Protein AF-A0A842U9R9-F1 (afdb_monomer_lite)

Radius of gyration: 21.78 Å; chains: 1; bounding box: 35×46×57 Å

Foldseek 3Di:
DPPDDLCRVCVLLVHDSVQSVCVVVVNDDDDPVSQVSCCVSVVHDPDDDDDPPDPPDDPPVPDDDDDDPPDDPVNPDDDDDDDD

Structure (mmCIF, N/CA/C/O backbone):
data_AF-A0A842U9R9-F1
#
_entry.id   AF-A0A842U9R9-F1
#
loop_
_atom_site.group_PDB
_atom_site.id
_atom_site.type_symbol
_atom_site.label_atom_id
_atom_site.label_alt_id
_atom_site.label_comp_id
_atom_site.label_asym_id
_atom_site.label_entity_id
_atom_site.label_seq_id
_atom_site.pdbx_PDB_ins_code
_atom_site.Cartn_x
_atom_site.Cartn_y
_atom_site.Cartn_z
_atom_site.occupancy
_atom_site.B_iso_or_equiv
_atom_site.auth_seq_id
_atom_site.auth_comp_id
_atom_site.auth_asym_id
_atom_site.auth_atom_id
_atom_site.pdbx_PDB_model_num
ATOM 1 N N . LYS A 1 1 ? -14.073 -7.671 -6.117 1.00 57.97 1 LYS A N 1
ATOM 2 C CA . LYS A 1 1 ? -14.101 -6.566 -5.123 1.00 57.97 1 LYS A CA 1
ATOM 3 C C . LYS A 1 1 ? -14.352 -7.202 -3.760 1.00 57.97 1 LYS A C 1
ATOM 5 O O . LYS A 1 1 ? -15.321 -7.936 -3.670 1.00 57.97 1 LYS A O 1
ATOM 10 N N . LEU A 1 2 ? -13.479 -7.006 -2.763 1.00 71.50 2 LEU A N 1
ATOM 11 C CA . LEU A 1 2 ? -13.577 -7.702 -1.464 1.00 71.50 2 LEU A CA 1
ATOM 12 C C 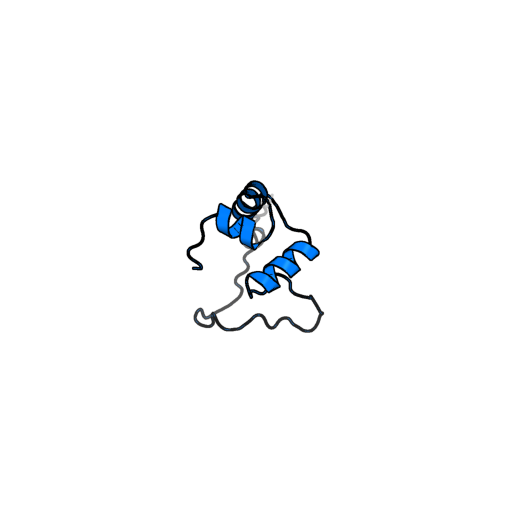. LEU A 1 2 ? -14.680 -7.158 -0.533 1.00 71.50 2 LEU A C 1
ATOM 14 O O . LEU A 1 2 ? -14.929 -7.749 0.506 1.00 71.50 2 LEU A O 1
ATOM 18 N N . GLY A 1 3 ? -15.345 -6.055 -0.894 1.00 80.38 3 GLY A N 1
ATOM 19 C CA . GLY A 1 3 ? -16.481 -5.514 -0.133 1.00 80.38 3 GLY A CA 1
ATOM 20 C C . GLY A 1 3 ? -16.125 -4.875 1.213 1.00 80.38 3 GLY A C 1
ATOM 21 O O . GLY A 1 3 ? -17.034 -4.480 1.925 1.00 80.38 3 GLY A O 1
ATOM 22 N N . MET A 1 4 ? -14.836 -4.758 1.540 1.00 84.56 4 MET A N 1
ATOM 23 C CA . MET A 1 4 ? -14.350 -4.176 2.793 1.00 84.56 4 MET A CA 1
ATOM 24 C C . MET A 1 4 ? -14.379 -2.648 2.755 1.00 84.56 4 MET A C 1
ATOM 26 O O . MET A 1 4 ? -14.097 -2.047 1.709 1.00 84.56 4 MET A O 1
ATOM 30 N N . ASP A 1 5 ? -14.654 -2.031 3.902 1.00 88.75 5 ASP A N 1
ATOM 31 C CA . ASP A 1 5 ? -14.405 -0.603 4.103 1.00 88.75 5 ASP A CA 1
ATOM 32 C C . ASP A 1 5 ? -12.896 -0.314 4.327 1.00 88.75 5 ASP A C 1
ATOM 34 O O . ASP A 1 5 ? -12.082 -1.221 4.539 1.00 88.75 5 ASP A O 1
ATOM 38 N N . GLN A 1 6 ? -12.478 0.958 4.252 1.00 85.00 6 GLN A N 1
ATOM 39 C CA . GLN A 1 6 ? -11.063 1.337 4.436 1.00 85.00 6 GLN A CA 1
ATOM 40 C C . GLN A 1 6 ? -10.521 0.934 5.815 1.00 85.00 6 GLN A C 1
ATOM 42 O O . GLN A 1 6 ? -9.342 0.596 5.949 1.00 85.00 6 GLN A O 1
ATOM 47 N N . LYS A 1 7 ? -11.368 0.956 6.845 1.00 87.56 7 LYS A N 1
ATOM 48 C CA . LYS A 1 7 ? -10.985 0.672 8.228 1.00 87.56 7 LYS A CA 1
ATOM 49 C C . LYS A 1 7 ? -10.776 -0.826 8.443 1.00 87.56 7 LYS A C 1
ATOM 51 O O . LYS A 1 7 ? -9.826 -1.234 9.105 1.00 87.56 7 LYS A O 1
ATOM 56 N N . GLU A 1 8 ? -11.641 -1.653 7.882 1.00 88.75 8 GLU A N 1
ATOM 57 C CA . GLU A 1 8 ? -11.556 -3.105 7.786 1.00 88.75 8 GLU A CA 1
ATOM 58 C C . GLU A 1 8 ? -10.323 -3.515 7.010 1.00 88.75 8 GLU A C 1
ATOM 60 O O . GLU A 1 8 ? -9.565 -4.363 7.480 1.00 88.75 8 GLU A O 1
ATOM 65 N N . PHE A 1 9 ? -10.075 -2.862 5.878 1.00 89.38 9 PHE A N 1
ATOM 66 C CA . PHE A 1 9 ? -8.896 -3.132 5.077 1.00 89.38 9 PHE A CA 1
ATOM 67 C C . PHE A 1 9 ? -7.602 -2.758 5.813 1.00 89.38 9 PHE A C 1
ATOM 69 O O . PHE A 1 9 ? -6.642 -3.529 5.822 1.00 89.38 9 PHE A O 1
ATOM 76 N N . ALA A 1 10 ? -7.591 -1.633 6.529 1.00 90.06 10 ALA A N 1
ATOM 77 C CA . ALA A 1 10 ? -6.470 -1.238 7.377 1.00 90.06 10 ALA A CA 1
ATOM 78 C C . ALA A 1 10 ? -6.207 -2.256 8.500 1.00 90.06 10 ALA A C 1
ATOM 80 O O . ALA A 1 10 ? -5.069 -2.698 8.676 1.00 90.06 10 ALA A O 1
ATOM 81 N N . ARG A 1 11 ? -7.258 -2.721 9.194 1.00 89.00 11 ARG A N 1
ATOM 82 C CA . ARG A 1 11 ? -7.143 -3.803 10.191 1.00 89.00 11 ARG A CA 1
ATOM 83 C C . ARG A 1 11 ? -6.627 -5.094 9.561 1.00 89.00 11 ARG A C 1
ATOM 85 O O . ARG A 1 11 ? -5.744 -5.736 10.124 1.00 89.00 11 ARG A O 1
ATOM 92 N N . TYR A 1 12 ? -7.136 -5.450 8.384 1.00 87.00 12 TYR A N 1
ATOM 93 C CA . TYR A 1 12 ? -6.713 -6.633 7.643 1.00 87.00 12 TYR A CA 1
ATOM 94 C C . TYR A 1 12 ? -5.226 -6.576 7.282 1.00 87.00 12 TYR A C 1
ATOM 96 O O . TYR A 1 12 ? -4.518 -7.576 7.409 1.00 87.00 12 TYR A O 1
ATOM 104 N N . LEU A 1 13 ? -4.720 -5.405 6.897 1.00 85.50 13 LEU A N 1
ATOM 105 C CA . LEU A 1 13 ? -3.307 -5.179 6.597 1.00 85.50 13 LEU A CA 1
ATOM 106 C C . LEU A 1 13 ? -2.422 -4.964 7.832 1.00 85.50 13 LEU A C 1
ATOM 108 O O . LEU A 1 13 ? -1.202 -5.010 7.691 1.00 85.50 13 LEU A O 1
ATOM 112 N N . ALA A 1 14 ? -3.013 -4.814 9.022 1.00 87.69 14 ALA A N 1
ATOM 113 C CA . ALA A 1 14 ? -2.340 -4.371 10.245 1.00 87.69 14 ALA A CA 1
ATOM 114 C C . ALA A 1 14 ? -1.639 -3.005 10.081 1.00 87.69 14 ALA A C 1
ATOM 116 O O . ALA A 1 14 ? -0.566 -2.767 10.629 1.00 87.69 14 ALA A O 1
ATOM 117 N N . GLU A 1 15 ? -2.268 -2.109 9.322 1.00 87.19 15 GLU A N 1
ATOM 118 C CA . GLU A 1 15 ? -1.798 -0.752 9.042 1.00 87.19 15 GLU A CA 1
ATOM 119 C C . GLU A 1 15 ? -2.795 0.285 9.576 1.00 87.19 15 GLU A C 1
ATOM 121 O O . GLU A 1 15 ? -3.949 -0.020 9.884 1.00 87.19 15 GLU A O 1
ATOM 126 N N . LYS A 1 16 ? -2.363 1.544 9.691 1.00 88.88 16 LYS A N 1
ATOM 127 C CA . LYS A 1 16 ? -3.269 2.643 10.064 1.00 88.88 16 LYS A CA 1
ATOM 128 C C . LYS A 1 16 ? -4.175 3.006 8.885 1.00 88.88 16 LYS A C 1
ATOM 130 O O . LYS A 1 16 ? -3.726 3.062 7.744 1.00 88.88 16 LYS A O 1
ATOM 135 N N . GLU A 1 17 ? -5.421 3.375 9.168 1.00 90.31 17 GLU A N 1
ATOM 136 C CA . GLU A 1 17 ? -6.388 3.827 8.152 1.00 90.31 17 GLU A CA 1
ATOM 137 C C . GLU A 1 17 ? -5.857 5.011 7.327 1.00 90.31 17 GLU A C 1
ATOM 139 O O . GLU A 1 17 ? -5.978 5.045 6.105 1.00 90.31 17 GLU A O 1
ATOM 144 N N . SER A 1 18 ? -5.154 5.944 7.976 1.00 90.44 18 SER A N 1
ATOM 145 C CA . SER A 1 18 ? -4.520 7.075 7.296 1.00 90.44 18 SER A CA 1
ATOM 146 C C . SER A 1 18 ? -3.428 6.652 6.310 1.00 90.44 18 SER A C 1
ATOM 148 O O . SER A 1 18 ? -3.217 7.338 5.311 1.00 90.44 18 SER A O 1
ATOM 150 N N . VAL A 1 19 ? -2.740 5.533 6.559 1.00 88.69 19 VAL A N 1
ATOM 151 C CA . VAL A 1 19 ? -1.722 4.983 5.655 1.00 88.69 19 VAL A CA 1
ATOM 152 C C . VAL A 1 19 ? -2.396 4.373 4.433 1.00 88.69 19 VAL A C 1
ATOM 154 O O . VAL A 1 19 ? -2.004 4.700 3.317 1.00 88.69 19 VAL A O 1
ATOM 157 N N . VAL A 1 20 ? -3.457 3.585 4.625 1.00 89.75 20 VAL A N 1
ATOM 158 C CA . VAL A 1 20 ? -4.275 3.033 3.531 1.00 89.75 20 VAL A CA 1
ATOM 159 C C . VAL A 1 20 ? -4.855 4.149 2.659 1.00 89.75 20 VAL A C 1
ATOM 161 O O . VAL A 1 20 ? -4.671 4.132 1.445 1.00 89.75 20 VAL A O 1
ATOM 164 N N . SER A 1 21 ? -5.446 5.179 3.271 1.00 90.00 21 SER A N 1
ATOM 165 C CA . SER A 1 21 ? -5.998 6.335 2.549 1.00 90.00 21 SER A CA 1
ATOM 166 C C . SER A 1 21 ? -4.937 7.070 1.719 1.00 90.00 21 SER A C 1
ATOM 168 O O . SER A 1 21 ? -5.198 7.495 0.594 1.00 90.00 21 SER A O 1
ATOM 170 N N . LYS A 1 22 ? -3.712 7.217 2.243 1.00 89.94 22 LYS A N 1
ATOM 171 C CA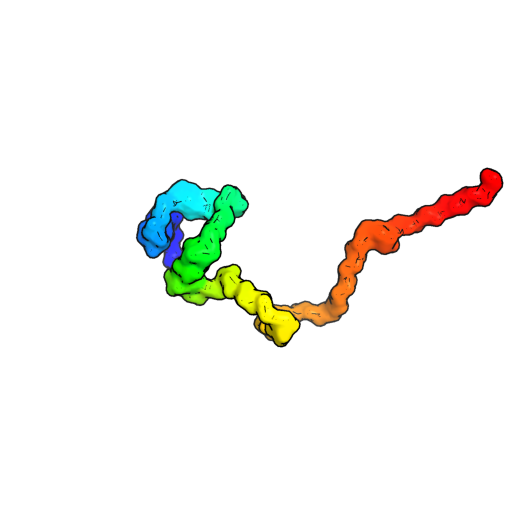 . LYS A 1 22 ? -2.595 7.809 1.489 1.00 89.94 22 LYS A CA 1
ATOM 172 C C . LYS A 1 22 ? -2.126 6.906 0.348 1.00 89.94 22 LYS A C 1
ATOM 174 O O . LYS A 1 22 ? -1.765 7.432 -0.701 1.00 89.94 22 LYS A O 1
ATOM 179 N N . MET A 1 23 ? -2.144 5.591 0.550 1.00 89.88 23 MET A N 1
ATOM 180 C CA . MET A 1 23 ? -1.785 4.593 -0.459 1.00 89.88 23 MET A CA 1
ATOM 181 C C . MET A 1 23 ? -2.760 4.638 -1.641 1.00 89.88 23 MET A C 1
ATOM 183 O O . MET A 1 23 ? -2.328 4.714 -2.786 1.00 89.88 23 MET A O 1
ATOM 187 N N . GLU A 1 24 ? -4.067 4.702 -1.373 1.00 86.38 24 GLU A N 1
ATOM 188 C CA . GLU A 1 24 ? -5.101 4.801 -2.414 1.00 86.38 24 GLU A CA 1
ATOM 189 C C . GLU A 1 24 ? -5.046 6.120 -3.191 1.00 86.38 24 GLU A C 1
ATOM 191 O O . GLU A 1 24 ? -5.311 6.154 -4.389 1.00 86.38 24 GLU A O 1
ATOM 196 N N . LYS A 1 25 ? -4.661 7.210 -2.521 1.00 90.44 25 LYS A N 1
ATOM 197 C CA . LYS A 1 25 ? -4.456 8.519 -3.157 1.00 90.44 25 LYS A CA 1
ATOM 198 C C . LYS A 1 25 ? -3.140 8.613 -3.940 1.00 90.44 25 LYS A C 1
ATOM 200 O O . LYS A 1 25 ? -2.905 9.636 -4.571 1.00 90.44 25 LYS A O 1
ATOM 205 N N . GLY A 1 26 ? -2.266 7.605 -3.862 1.00 86.62 26 GLY A N 1
ATOM 206 C CA . GLY A 1 26 ? -0.938 7.620 -4.488 1.00 86.62 26 GLY A CA 1
ATOM 207 C C . GLY A 1 26 ? 0.099 8.500 -3.775 1.00 86.62 26 GLY A C 1
ATOM 208 O O . GLY A 1 26 ? 1.210 8.660 -4.266 1.00 86.62 26 GLY A O 1
ATOM 209 N N . ASN A 1 27 ? -0.226 9.043 -2.599 1.00 89.81 27 ASN A N 1
ATOM 210 C CA . ASN A 1 27 ? 0.660 9.919 -1.820 1.00 89.81 27 ASN A CA 1
ATOM 211 C C . ASN A 1 27 ? 1.661 9.146 -0.950 1.00 89.81 27 ASN A C 1
ATOM 213 O O . ASN A 1 27 ? 2.506 9.749 -0.287 1.00 89.81 27 ASN A O 1
ATOM 217 N N . PHE A 1 28 ? 1.527 7.822 -0.874 1.00 86.81 28 PHE A N 1
ATOM 218 C CA . PHE A 1 28 ? 2.402 6.962 -0.091 1.00 86.81 28 PHE A CA 1
ATOM 219 C C . PHE A 1 28 ? 2.787 5.726 -0.894 1.00 86.81 28 PHE A C 1
ATOM 221 O O . PHE A 1 28 ? 1.929 4.933 -1.278 1.00 86.81 28 PHE A O 1
ATOM 228 N N . VAL A 1 29 ? 4.092 5.558 -1.100 1.00 87.12 29 VAL A N 1
ATOM 229 C CA . VAL A 1 29 ? 4.672 4.373 -1.728 1.00 87.12 29 VAL A CA 1
ATOM 230 C C . VAL A 1 29 ? 5.168 3.443 -0.615 1.00 87.12 29 VAL A C 1
ATOM 232 O O . VAL A 1 29 ? 6.054 3.838 0.148 1.00 87.12 29 VAL A O 1
ATOM 235 N N . PRO A 1 30 ? 4.604 2.231 -0.468 1.00 85.44 30 PRO A N 1
ATOM 236 C CA . PRO A 1 30 ? 5.060 1.283 0.541 1.00 85.44 30 PRO A CA 1
ATOM 237 C C . PRO A 1 30 ? 6.484 0.799 0.240 1.00 85.44 30 PRO A C 1
ATOM 239 O O . PRO A 1 30 ? 6.879 0.645 -0.914 1.00 85.44 30 PRO A O 1
ATOM 242 N N . SER A 1 31 ? 7.252 0.502 1.291 1.00 88.44 31 SER A N 1
ATOM 243 C CA . SER A 1 31 ? 8.557 -0.148 1.144 1.00 88.44 31 SER A CA 1
ATOM 244 C C . SER A 1 31 ? 8.409 -1.542 0.525 1.00 88.44 31 SER A C 1
ATOM 246 O O . SER A 1 31 ? 7.352 -2.167 0.625 1.00 88.44 31 SER A O 1
ATOM 248 N N . ILE A 1 32 ? 9.491 -2.081 -0.045 1.00 87.00 32 ILE A N 1
ATOM 249 C CA . ILE A 1 32 ? 9.520 -3.434 -0.636 1.00 87.00 32 ILE A CA 1
ATOM 250 C C . ILE A 1 32 ? 8.991 -4.490 0.349 1.00 87.00 32 ILE A C 1
ATOM 252 O O . ILE A 1 32 ? 8.247 -5.389 -0.034 1.00 87.00 32 ILE A O 1
ATOM 256 N N . GLN A 1 33 ? 9.317 -4.365 1.638 1.00 86.25 33 GLN A N 1
ATOM 257 C CA . GLN A 1 33 ? 8.820 -5.273 2.674 1.00 86.25 33 GLN A CA 1
ATOM 258 C C . GLN A 1 33 ? 7.295 -5.198 2.828 1.00 86.25 33 GLN A C 1
ATOM 260 O O . GLN A 1 33 ? 6.634 -6.234 2.917 1.00 86.25 33 GLN A O 1
ATOM 265 N N . ASN A 1 34 ? 6.730 -3.989 2.835 1.00 86.38 34 ASN A N 1
ATOM 266 C CA . ASN A 1 34 ? 5.287 -3.786 2.953 1.00 86.38 34 ASN A CA 1
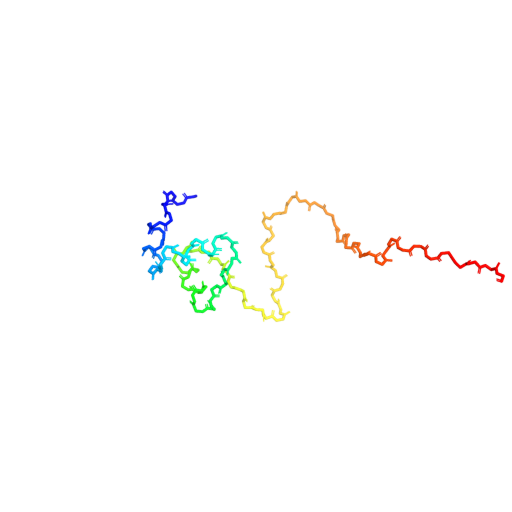ATOM 267 C C . ASN A 1 34 ? 4.555 -4.202 1.674 1.00 86.38 34 ASN A C 1
ATOM 269 O O . ASN A 1 34 ? 3.515 -4.848 1.758 1.00 86.38 34 ASN A O 1
ATOM 273 N N . ALA A 1 35 ? 5.135 -3.944 0.503 1.00 87.38 35 ALA A N 1
ATOM 274 C CA . ALA A 1 35 ? 4.618 -4.425 -0.773 1.00 87.38 35 ALA A CA 1
ATOM 275 C C . ALA A 1 35 ? 4.581 -5.966 -0.836 1.00 87.38 35 ALA A C 1
ATOM 277 O O . ALA A 1 35 ? 3.550 -6.524 -1.196 1.00 87.38 35 ALA A O 1
ATOM 278 N N . ARG A 1 36 ? 5.613 -6.682 -0.362 1.00 87.19 36 ARG A N 1
ATOM 279 C CA . ARG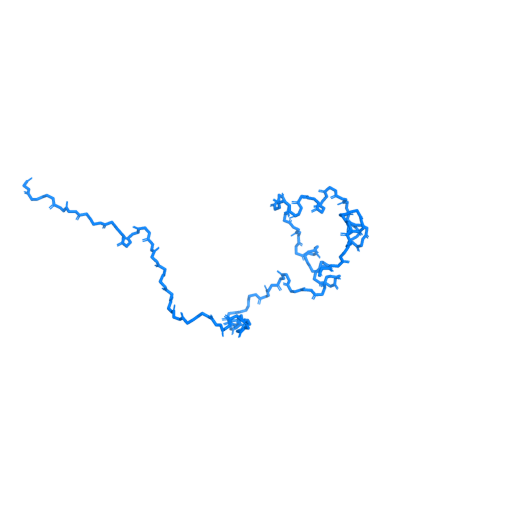 A 1 36 ? 5.574 -8.161 -0.263 1.00 87.19 36 ARG A CA 1
ATOM 280 C C . ARG A 1 36 ? 4.511 -8.669 0.716 1.00 87.19 36 ARG A C 1
ATOM 282 O O . ARG A 1 36 ? 3.896 -9.708 0.484 1.00 87.19 36 ARG A O 1
ATOM 289 N N . LYS A 1 37 ? 4.286 -7.967 1.833 1.00 86.06 37 LYS A N 1
ATOM 290 C CA . LYS A 1 37 ? 3.195 -8.302 2.770 1.00 86.06 37 LYS A CA 1
ATOM 291 C C . LYS A 1 37 ? 1.826 -8.103 2.117 1.00 86.06 37 LYS A C 1
ATOM 293 O O . LYS A 1 37 ? 0.945 -8.941 2.307 1.00 86.06 37 LYS A O 1
ATOM 298 N N . LEU A 1 38 ? 1.671 -7.027 1.345 1.00 88.75 38 LEU A N 1
ATOM 299 C CA . LEU A 1 38 ? 0.469 -6.741 0.569 1.00 88.75 38 LEU A CA 1
ATOM 300 C C . LEU A 1 38 ? 0.216 -7.829 -0.476 1.00 88.75 38 LEU A C 1
ATOM 302 O O . LEU A 1 38 ? -0.899 -8.333 -0.516 1.00 88.75 38 LEU A O 1
ATOM 306 N N . GLU A 1 39 ? 1.233 -8.263 -1.232 1.00 88.56 39 GLU A N 1
ATOM 307 C CA . GLU A 1 39 ? 1.099 -9.371 -2.195 1.00 88.56 39 GLU A CA 1
ATOM 308 C C . GLU A 1 39 ? 0.520 -10.624 -1.545 1.00 88.56 39 GLU A C 1
ATOM 310 O O . GLU A 1 39 ? -0.437 -11.202 -2.051 1.00 88.56 39 GLU A O 1
ATOM 315 N N . ARG A 1 40 ? 1.065 -11.022 -0.388 1.00 87.00 40 ARG A N 1
ATOM 316 C CA . ARG A 1 40 ? 0.638 -12.238 0.321 1.00 87.00 40 ARG A CA 1
ATOM 317 C C . ARG A 1 40 ? -0.788 -12.144 0.849 1.00 87.00 40 ARG A C 1
ATOM 319 O O . ARG A 1 40 ? -1.521 -13.122 0.790 1.00 87.00 40 ARG A O 1
ATOM 326 N N . LYS A 1 41 ? -1.173 -10.987 1.396 1.00 86.50 41 LYS A N 1
ATOM 327 C CA . LYS A 1 41 ? -2.517 -10.777 1.955 1.00 86.50 41 LYS A CA 1
ATOM 328 C C . LYS A 1 41 ? -3.569 -10.610 0.856 1.00 86.50 41 LYS A C 1
ATOM 330 O O . LYS A 1 41 ? -4.666 -11.134 0.967 1.00 86.50 41 LYS A O 1
ATOM 335 N N . LEU A 1 42 ? -3.240 -9.890 -0.211 1.00 85.75 42 LEU A N 1
ATOM 336 C CA . LEU A 1 42 ? -4.165 -9.613 -1.312 1.00 85.75 42 LEU A CA 1
ATOM 337 C C . LEU A 1 42 ? -4.159 -10.693 -2.397 1.00 85.75 42 LEU A C 1
ATOM 339 O O . LEU A 1 42 ? -5.035 -10.686 -3.257 1.00 85.75 42 LEU A O 1
ATOM 343 N N . ASN A 1 43 ? -3.186 -11.602 -2.354 1.00 83.81 43 ASN A N 1
ATOM 344 C CA . ASN A 1 43 ? -2.942 -12.625 -3.363 1.00 83.81 43 ASN A CA 1
ATOM 345 C C . ASN A 1 43 ? -2.798 -12.038 -4.782 1.00 83.81 43 ASN A C 1
ATOM 347 O O . ASN A 1 43 ? -3.347 -12.555 -5.754 1.00 83.81 43 ASN A O 1
ATOM 351 N N . VAL A 1 44 ? -2.077 -10.919 -4.885 1.00 85.12 44 VAL A N 1
ATOM 352 C CA . VAL A 1 44 ? -1.768 -10.218 -6.142 1.00 85.12 44 VAL A CA 1
ATOM 353 C C . VAL A 1 44 ? -0.259 -10.066 -6.292 1.00 85.12 44 VAL A C 1
ATOM 355 O O . VAL A 1 44 ? 0.454 -10.039 -5.292 1.00 85.12 44 VAL A O 1
ATOM 358 N N . LYS A 1 45 ? 0.229 -9.927 -7.528 1.00 82.69 45 LYS A N 1
ATOM 359 C CA . LYS A 1 45 ? 1.637 -9.621 -7.812 1.00 82.69 45 LYS A CA 1
ATOM 360 C C . LYS A 1 45 ? 1.816 -8.097 -7.885 1.00 82.69 45 LYS A C 1
ATOM 362 O O . LYS A 1 45 ? 1.260 -7.463 -8.779 1.00 82.69 45 LYS A O 1
ATOM 367 N N . LEU A 1 46 ? 2.536 -7.517 -6.928 1.00 83.44 46 LEU A N 1
ATOM 368 C CA . LEU A 1 46 ? 2.904 -6.094 -6.854 1.00 83.44 46 LEU A CA 1
ATOM 369 C C . LEU A 1 46 ? 4.362 -5.867 -7.244 1.00 83.44 46 LEU A C 1
ATOM 371 O O . LEU A 1 46 ? 4.686 -4.799 -7.756 1.00 83.44 46 LEU A O 1
ATOM 375 N N . ILE A 1 47 ? 5.239 -6.833 -6.963 1.00 83.06 47 ILE A N 1
ATOM 376 C CA . ILE A 1 47 ? 6.675 -6.704 -7.196 1.00 83.06 47 ILE A CA 1
ATOM 377 C C . ILE A 1 47 ? 7.085 -7.708 -8.261 1.00 83.06 47 ILE A C 1
ATOM 379 O O . ILE A 1 47 ? 6.738 -8.889 -8.217 1.00 83.06 47 ILE A O 1
ATOM 383 N N . GLU A 1 48 ? 7.870 -7.234 -9.216 1.00 81.12 48 GLU A N 1
ATOM 384 C CA . GLU A 1 48 ? 8.526 -8.080 -10.193 1.00 81.12 48 GLU A CA 1
ATOM 385 C C . GLU A 1 48 ? 10.033 -8.013 -10.000 1.00 81.12 48 GLU A C 1
ATOM 387 O O . GLU A 1 48 ? 10.616 -6.941 -9.847 1.00 81.12 48 GLU A O 1
ATOM 392 N N . GLU A 1 49 ? 10.657 -9.184 -9.966 1.00 77.50 49 GLU A N 1
ATOM 393 C CA . GLU A 1 49 ? 12.104 -9.295 -9.970 1.00 77.50 49 GLU A CA 1
ATOM 394 C C . GLU A 1 49 ? 12.577 -9.176 -11.416 1.00 77.50 49 GLU A C 1
ATOM 396 O O . GLU A 1 49 ? 12.364 -10.074 -12.234 1.00 77.50 49 GLU A O 1
ATOM 401 N N . ILE A 1 50 ? 13.162 -8.023 -11.737 1.00 73.88 50 ILE A N 1
ATOM 402 C CA . ILE A 1 50 ? 13.697 -7.750 -13.067 1.00 73.88 50 ILE A CA 1
ATOM 403 C C . ILE A 1 50 ? 14.991 -8.553 -13.197 1.00 73.88 50 ILE A C 1
ATOM 405 O O . ILE A 1 50 ? 16.046 -8.157 -12.712 1.00 73.88 50 ILE A O 1
ATOM 409 N N . THR A 1 51 ? 14.875 -9.715 -13.827 1.00 59.19 51 THR A N 1
ATOM 410 C CA . THR A 1 51 ? 16.000 -10.464 -14.391 1.00 59.19 51 THR A CA 1
ATOM 411 C C . THR A 1 51 ? 15.995 -10.203 -15.892 1.00 59.19 51 THR A C 1
ATOM 413 O O . THR A 1 51 ? 14.920 -10.139 -16.493 1.00 59.19 51 THR A O 1
ATOM 416 N N . GLU A 1 52 ? 17.171 -10.017 -16.493 1.00 62.09 52 GLU A N 1
ATOM 417 C CA . GLU A 1 52 ? 17.336 -9.561 -17.888 1.00 62.09 52 GLU A CA 1
ATOM 418 C C . GLU A 1 52 ? 16.614 -10.449 -18.930 1.00 62.09 52 GLU A C 1
ATOM 420 O O . GLU A 1 52 ? 16.383 -10.019 -20.055 1.00 62.09 52 GLU A O 1
ATOM 425 N N . GLU A 1 53 ? 16.164 -11.648 -18.550 1.00 59.22 53 GLU A N 1
ATOM 426 C CA . GLU A 1 53 ? 15.576 -12.646 -19.451 1.00 59.22 53 GLU A CA 1
ATOM 427 C C . GLU A 1 53 ? 14.044 -12.799 -19.377 1.00 59.22 53 GLU A C 1
ATOM 429 O O . GLU A 1 53 ? 13.477 -13.589 -20.133 1.00 59.22 53 GLU A O 1
ATOM 434 N N . LYS A 1 54 ? 13.322 -12.085 -18.498 1.00 50.66 54 LYS A N 1
ATOM 435 C CA . LYS A 1 54 ? 11.870 -12.320 -18.301 1.00 50.66 54 LYS A CA 1
ATOM 436 C C . LYS A 1 54 ? 10.995 -11.103 -18.587 1.00 50.66 54 LYS A C 1
ATOM 438 O O . LYS A 1 54 ? 10.208 -10.675 -17.751 1.00 50.66 54 LYS A O 1
ATOM 443 N N . THR A 1 55 ? 11.037 -10.607 -19.820 1.00 48.91 55 THR A N 1
ATOM 444 C CA . THR A 1 55 ? 10.001 -9.725 -20.387 1.00 48.91 55 THR A CA 1
ATOM 445 C C . THR A 1 55 ? 8.892 -10.540 -21.062 1.00 48.91 55 THR A C 1
ATOM 447 O O . THR A 1 55 ? 8.583 -10.378 -22.237 1.00 48.91 55 THR A O 1
ATOM 450 N N . VAL A 1 56 ? 8.239 -11.428 -20.314 1.00 50.03 56 VAL A N 1
ATOM 451 C CA . VAL A 1 56 ? 6.969 -12.042 -20.742 1.00 50.03 56 VAL A CA 1
ATOM 452 C C . VAL A 1 56 ? 5.882 -11.641 -19.759 1.00 50.03 56 VAL A C 1
ATOM 454 O O . VAL A 1 56 ? 5.397 -12.430 -18.954 1.00 50.03 56 VAL A O 1
ATOM 457 N N . PHE A 1 57 ? 5.507 -10.363 -19.826 1.00 48.88 57 PHE A N 1
ATOM 458 C CA . PHE A 1 57 ? 4.271 -9.888 -19.221 1.00 48.88 57 PHE A CA 1
ATOM 459 C C . PHE A 1 57 ? 3.092 -10.657 -19.823 1.00 48.88 57 PHE A C 1
ATOM 461 O O . PHE A 1 57 ? 2.951 -10.767 -21.042 1.00 48.88 57 PHE A O 1
ATOM 468 N N . ASN A 1 58 ? 2.254 -11.187 -18.933 1.00 46.53 58 ASN A N 1
ATOM 469 C CA . ASN A 1 58 ? 1.060 -11.966 -19.225 1.00 46.53 58 ASN A CA 1
ATOM 470 C C . ASN A 1 58 ? 0.242 -11.389 -20.390 1.00 46.53 58 ASN A C 1
ATOM 472 O O . ASN A 1 58 ? -0.421 -10.353 -20.297 1.00 46.53 58 ASN A O 1
ATOM 476 N N . LYS A 1 59 ? 0.257 -12.150 -21.482 1.00 45.88 59 LYS A N 1
ATOM 477 C CA . LYS A 1 59 ? -0.472 -11.982 -22.738 1.00 45.88 59 LYS A CA 1
ATOM 478 C C . LYS A 1 59 ? -1.968 -12.311 -22.587 1.00 45.88 59 LYS A C 1
ATOM 480 O O . LYS A 1 59 ? -2.532 -12.994 -23.433 1.00 45.88 59 LYS A O 1
ATOM 485 N N . GLU A 1 60 ? -2.637 -11.810 -21.549 1.00 50.22 60 GLU A N 1
ATOM 486 C CA . GLU A 1 60 ? -4.086 -12.021 -21.341 1.00 50.22 60 GLU A CA 1
ATOM 487 C C . GLU A 1 60 ? -4.949 -10.778 -21.622 1.00 50.22 60 GLU A C 1
ATOM 489 O O . GLU A 1 60 ? -6.169 -10.820 -21.502 1.00 50.22 60 GLU A O 1
ATOM 494 N N . ARG A 1 61 ? -4.357 -9.681 -22.115 1.00 45.59 61 ARG A N 1
ATOM 495 C CA . ARG A 1 61 ? -5.109 -8.600 -22.796 1.00 45.59 61 ARG A CA 1
ATOM 496 C C . ARG A 1 61 ? -4.924 -8.619 -24.310 1.00 45.59 61 ARG A C 1
ATOM 498 O O . ARG A 1 61 ? -4.944 -7.588 -24.976 1.00 45.59 61 ARG A O 1
ATOM 505 N N . SER A 1 62 ? -4.746 -9.806 -24.872 1.00 46.69 62 SER A N 1
ATOM 506 C CA . SER A 1 62 ? -4.615 -10.036 -26.307 1.00 46.69 62 SER A CA 1
ATOM 507 C C . SER A 1 62 ? -5.970 -9.926 -27.024 1.00 46.69 62 SER A C 1
ATOM 509 O O . SER A 1 62 ? -6.469 -10.896 -27.579 1.00 46.69 62 SER A O 1
ATOM 511 N N . LYS A 1 63 ? -6.547 -8.715 -27.056 1.00 47.38 63 LYS A N 1
ATOM 512 C CA . LYS A 1 63 ? -7.438 -8.240 -28.134 1.00 47.38 63 LYS A CA 1
ATOM 513 C C . LYS A 1 63 ? -7.313 -6.725 -28.360 1.00 47.38 63 LYS A C 1
ATOM 515 O O . LYS A 1 63 ? -8.318 -6.038 -28.458 1.00 47.38 63 LYS A O 1
ATOM 520 N N . VAL A 1 64 ? -6.101 -6.197 -28.507 1.00 46.06 64 VAL A N 1
ATOM 521 C CA . VAL A 1 64 ? -5.897 -5.027 -29.377 1.00 46.06 64 VAL A CA 1
ATOM 522 C C . VAL A 1 64 ? -4.667 -5.320 -30.222 1.00 46.06 64 VAL A C 1
ATOM 524 O O . VAL A 1 64 ? -3.570 -5.516 -29.709 1.00 46.06 64 VAL A O 1
ATOM 527 N N . LYS A 1 65 ? -4.902 -5.500 -31.519 1.00 49.44 65 LYS A N 1
ATOM 528 C CA . LYS A 1 65 ? -3.870 -5.684 -32.533 1.00 49.44 65 LYS A CA 1
ATOM 529 C C . LYS A 1 65 ? -3.117 -4.363 -32.742 1.00 49.44 65 LYS A C 1
ATOM 531 O O . LYS A 1 65 ? -3.750 -3.315 -32.715 1.00 49.44 65 LYS A O 1
ATOM 536 N N . ALA A 1 66 ? -1.845 -4.517 -33.108 1.00 44.78 66 ALA A N 1
ATOM 537 C CA . ALA A 1 66 ? -0.999 -3.616 -33.896 1.00 44.78 66 ALA A CA 1
ATOM 538 C C . ALA A 1 66 ? -0.196 -2.515 -33.166 1.00 44.78 66 ALA A C 1
ATOM 540 O O . ALA A 1 66 ? -0.754 -1.553 -32.658 1.00 44.78 66 ALA A O 1
ATOM 541 N N . GLU A 1 67 ? 1.128 -2.716 -33.251 1.00 54.66 67 GLU A N 1
ATOM 542 C CA . GLU A 1 67 ? 2.253 -1.768 -33.379 1.00 54.66 67 GLU A CA 1
ATOM 543 C C . GLU A 1 67 ? 2.571 -0.754 -32.252 1.00 54.66 67 GLU A C 1
ATOM 545 O O . GLU A 1 67 ? 1.683 -0.088 -31.717 1.00 54.66 67 GLU A O 1
ATOM 550 N N . PRO A 1 68 ? 3.866 -0.583 -31.898 1.00 50.25 68 PRO A N 1
ATOM 551 C CA . PRO A 1 68 ? 4.314 0.414 -30.939 1.00 50.25 68 PRO A CA 1
ATOM 552 C C . PRO A 1 68 ? 4.502 1.764 -31.644 1.00 50.25 68 PRO A C 1
ATOM 554 O O . PRO A 1 68 ? 5.623 2.167 -31.947 1.00 50.25 68 PRO A O 1
ATOM 557 N N . ASP A 1 69 ? 3.414 2.498 -31.865 1.00 55.94 69 ASP A N 1
ATOM 558 C CA . ASP A 1 69 ? 3.482 3.894 -32.317 1.00 55.94 69 ASP A CA 1
ATOM 559 C C . ASP A 1 69 ? 3.843 4.819 -31.139 1.00 55.94 69 ASP A C 1
ATOM 561 O O . ASP A 1 69 ? 3.055 5.623 -30.635 1.00 55.94 69 ASP A O 1
ATOM 565 N N . HIS A 1 70 ? 5.080 4.692 -30.657 1.00 57.22 70 HIS A N 1
ATOM 566 C CA . HIS A 1 70 ? 5.671 5.666 -29.748 1.00 57.22 70 HIS A CA 1
ATOM 567 C C . HIS A 1 70 ? 6.113 6.900 -30.542 1.00 57.22 70 HIS A C 1
ATOM 569 O O . HIS A 1 70 ? 7.281 7.057 -30.900 1.00 57.22 70 HIS A O 1
ATOM 575 N N . PHE A 1 71 ? 5.183 7.821 -30.787 1.00 70.06 71 PHE A N 1
ATOM 576 C CA . PHE A 1 71 ? 5.535 9.150 -31.274 1.00 70.06 71 PHE A CA 1
ATOM 577 C C . PHE A 1 71 ? 6.102 9.995 -30.130 1.00 70.06 71 PHE A C 1
ATOM 579 O O . PHE A 1 71 ? 5.427 10.290 -29.145 1.00 70.06 71 PHE A O 1
ATOM 586 N N . THR A 1 72 ? 7.355 10.417 -30.262 1.00 77.50 72 THR A N 1
ATOM 587 C CA . THR A 1 72 ? 7.959 11.415 -29.372 1.00 77.50 72 THR A CA 1
ATOM 588 C C . THR A 1 72 ? 7.663 12.820 -29.897 1.00 77.50 72 THR A C 1
ATOM 590 O O . THR A 1 72 ? 7.417 13.000 -31.089 1.00 77.50 72 THR A O 1
ATOM 593 N N . LEU A 1 73 ? 7.728 13.856 -29.049 1.00 66.44 73 LEU A N 1
ATOM 594 C CA . LEU A 1 73 ? 7.554 15.243 -29.519 1.00 66.44 73 LEU A CA 1
ATOM 595 C C . LEU A 1 73 ? 8.525 15.604 -30.659 1.00 66.44 73 LEU A C 1
ATOM 597 O O . LEU A 1 73 ? 8.195 16.429 -31.506 1.00 66.44 73 LEU A O 1
ATOM 601 N N . GLY A 1 74 ? 9.684 14.942 -30.727 1.00 69.56 74 GLY A N 1
ATOM 602 C CA . GLY A 1 74 ? 10.641 15.088 -31.824 1.00 69.56 74 GLY A CA 1
ATOM 603 C C . GLY A 1 74 ? 10.104 14.661 -33.196 1.00 69.56 74 GLY A C 1
ATOM 604 O O . GLY A 1 74 ? 10.546 15.214 -34.198 1.00 69.56 74 GLY A O 1
ATOM 605 N N . HIS A 1 75 ? 9.121 13.753 -33.262 1.00 72.50 75 HIS A N 1
ATOM 606 C CA . HIS A 1 75 ? 8.525 13.296 -34.526 1.00 72.50 75 HIS A CA 1
ATOM 607 C C . HIS A 1 75 ? 7.654 14.363 -35.212 1.00 72.50 75 HIS A C 1
ATOM 609 O O . HIS A 1 75 ? 7.481 14.321 -36.428 1.00 72.50 75 HIS A O 1
ATOM 615 N N . PHE A 1 76 ? 7.130 15.338 -34.462 1.00 76.25 76 PHE A N 1
ATOM 616 C CA . PHE A 1 76 ? 6.218 16.363 -34.987 1.00 76.25 76 PHE A CA 1
ATOM 617 C C . PHE A 1 76 ? 6.885 17.728 -35.246 1.00 76.25 76 PHE A C 1
ATOM 619 O O . PHE A 1 76 ? 6.232 18.651 -35.737 1.00 76.25 76 PHE A O 1
ATOM 626 N N . ILE A 1 77 ? 8.186 17.887 -34.975 1.00 73.62 77 ILE A N 1
ATOM 627 C CA . ILE A 1 77 ? 8.883 19.170 -35.158 1.00 73.62 77 ILE A CA 1
ATOM 628 C C . ILE A 1 77 ? 9.467 19.266 -36.577 1.00 73.62 77 ILE A C 1
ATOM 630 O O . ILE A 1 77 ? 10.547 18.760 -36.875 1.00 73.62 77 ILE A O 1
ATOM 634 N N . LYS A 1 78 ? 8.779 19.991 -37.467 1.00 72.75 78 LYS A N 1
ATOM 635 C CA . LYS A 1 78 ? 9.277 20.337 -38.810 1.00 72.75 78 LYS A CA 1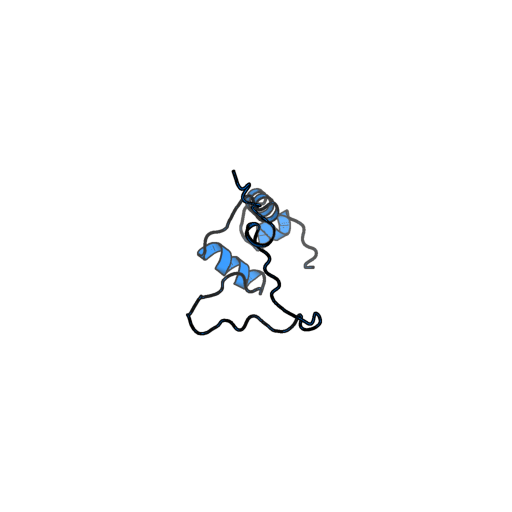
ATOM 636 C C . LYS A 1 78 ? 9.997 21.690 -38.786 1.00 72.75 78 LYS A C 1
ATOM 638 O O . LYS A 1 78 ? 9.382 22.730 -39.022 1.00 72.75 78 LYS A O 1
ATOM 643 N N . VAL A 1 79 ? 11.310 21.696 -38.539 1.00 67.12 79 VAL A N 1
ATOM 644 C CA . VAL A 1 79 ? 12.124 22.925 -38.629 1.00 67.12 79 VAL A CA 1
ATOM 645 C C . VAL A 1 79 ? 12.340 23.292 -40.102 1.00 67.12 79 VAL A C 1
ATOM 647 O O . VAL A 1 79 ? 13.162 22.699 -40.798 1.00 67.12 79 VAL A O 1
ATOM 650 N N . LYS A 1 80 ? 11.607 24.290 -40.606 1.00 68.00 80 LYS A N 1
ATOM 651 C CA . LYS A 1 80 ? 11.896 24.896 -41.915 1.00 68.00 80 LYS A CA 1
ATOM 652 C C . LYS A 1 80 ? 13.094 25.841 -41.778 1.00 68.00 80 LYS A C 1
ATOM 654 O O . LYS A 1 80 ? 12.973 26.898 -41.165 1.00 68.00 80 LYS A O 1
ATOM 659 N N . LYS A 1 81 ? 14.235 25.503 -42.389 1.00 67.81 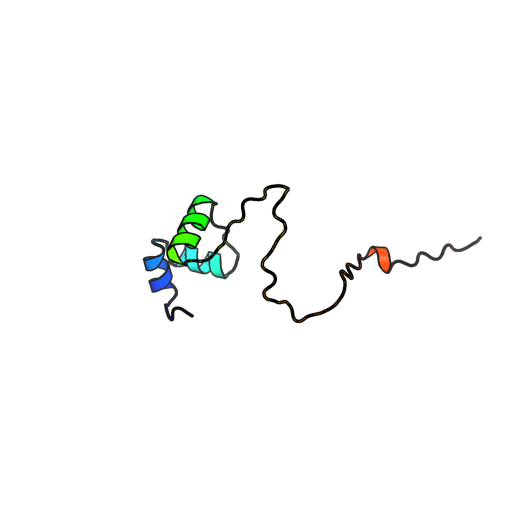81 LYS A N 1
ATOM 660 C CA . LYS A 1 81 ? 15.345 26.456 -42.561 1.00 67.81 81 LYS A CA 1
ATOM 661 C C . LYS A 1 81 ? 14.935 27.525 -43.581 1.00 67.81 81 LYS A C 1
ATOM 663 O O . LYS A 1 81 ? 14.643 27.196 -44.731 1.00 67.81 81 LYS A O 1
ATOM 668 N N . LYS A 1 82 ? 14.919 28.798 -43.174 1.00 60.78 82 LYS A N 1
ATOM 669 C CA . LYS A 1 82 ? 14.872 29.928 -44.112 1.00 60.78 82 LYS A CA 1
ATOM 670 C C . LYS A 1 82 ? 16.237 30.035 -44.799 1.00 60.78 82 LYS A C 1
ATOM 672 O O . LYS A 1 82 ? 17.255 30.097 -44.120 1.00 60.78 82 LYS A O 1
ATOM 677 N N . LYS A 1 83 ? 16.257 30.036 -46.136 1.00 57.28 83 LYS A N 1
ATOM 678 C CA . LYS A 1 83 ? 17.418 30.471 -46.923 1.00 57.28 83 LYS A CA 1
ATOM 679 C C . LYS A 1 83 ? 17.318 31.983 -47.131 1.00 57.28 83 LYS A C 1
ATOM 681 O O . LYS A 1 83 ? 16.441 32.409 -47.881 1.00 57.28 83 LYS A O 1
ATOM 686 N N . LYS A 1 84 ? 18.191 32.740 -46.473 1.00 49.41 84 LYS A N 1
ATOM 687 C CA . LYS A 1 84 ? 18.946 33.898 -46.981 1.00 49.41 84 LYS A CA 1
ATOM 688 C C . LYS A 1 84 ? 19.723 34.510 -45.828 1.00 49.41 84 LYS A C 1
ATOM 690 O O . LYS A 1 84 ? 19.095 34.703 -44.766 1.00 49.41 84 LYS A O 1
#

Secondary structure (DSSP, 8-state):
-----HHHHHHHHTS-HHHHHHHHTT--PPPHHHHHHHHHHHT--------TT-------------------GGGG--------

pLDDT: mean 74.47, std 15.74, range [44.78, 90.44]

Sequence (84 aa):
KLGMDQKEFARYLAEKESVVSKMEKGNFVPSIQNARKLERKLNVKLIEEITEEKTVFNKERSKVKAEPDHFTLGHFIKVKKKKK